Protein AF-A0A9E0RRP6-F1 (afdb_monomer)

Radius of gyration: 37.72 Å; Cα contacts (8 Å, |Δi|>4): 36; chains: 1; bounding box: 63×40×100 Å

Foldseek 3Di:
DDDDPPPDDDDDPDPPPPVVPPDDDDDPVVVVVVVVCVVPPDPPPDPPPDPFFDWDFDADPVRHTDDTDGHDD

Mean predicted aligned error: 18.03 Å

Solvent-accessible surface area (backbone atoms only — not comparable to full-atom values): 5128 Å² total; per-residue (Å²): 135,88,79,78,69,89,80,64,78,80,79,77,78,77,74,76,84,71,75,73,71,86,64,90,76,80,60,68,65,62,55,50,50,56,51,49,52,63,68,68,49,69,77,73,73,73,78,75,76,70,82,65,53,49,78,41,78,40,59,48,102,84,66,49,78,72,51,78,42,74,40,84,116

Secondary structure (DSSP, 8-state):
-----TTSPPPPPPPP------PPPPPHHHHHHHHHHHHHSPPPPPP----PPEEEEEE-TTS-EEEEEEEP-

Structure (mmCIF, N/CA/C/O backbone):
data_AF-A0A9E0RRP6-F1
#
_entry.id   AF-A0A9E0RRP6-F1
#
loop_
_atom_site.group_PDB
_atom_site.id
_atom_site.type_symbol
_atom_site.label_atom_id
_atom_site.label_alt_id
_atom_site.label_comp_id
_atom_site.label_asym_id
_atom_site.label_entity_id
_atom_site.label_seq_id
_atom_site.pdbx_PDB_ins_code
_atom_site.Cartn_x
_atom_site.Cartn_y
_atom_site.Cartn_z
_atom_site.occupancy
_atom_site.B_iso_or_equiv
_atom_site.auth_seq_id
_atom_site.auth_comp_id
_atom_site.auth_asym_id
_atom_site.auth_atom_id
_atom_site.pdbx_PDB_model_num
ATOM 1 N N . MET A 1 1 ? -25.437 25.911 62.604 1.00 42.41 1 MET A N 1
ATOM 2 C CA . MET A 1 1 ? -25.166 24.459 62.569 1.00 42.41 1 MET A CA 1
ATOM 3 C C . MET A 1 1 ? -26.206 23.831 61.653 1.00 42.41 1 MET A C 1
ATOM 5 O O . MET A 1 1 ? -27.324 23.629 62.097 1.00 42.41 1 MET A O 1
ATOM 9 N N . SER A 1 2 ? -25.908 23.668 60.360 1.00 53.69 2 SER A N 1
ATOM 10 C CA . SER A 1 2 ? -26.861 23.080 59.402 1.00 53.69 2 SER A CA 1
ATOM 11 C C . SER A 1 2 ? -26.657 21.567 59.396 1.00 53.69 2 SER A C 1
ATOM 13 O O . SER A 1 2 ? -25.648 21.080 58.886 1.00 53.69 2 SER A O 1
ATOM 15 N N . GLY A 1 3 ? -27.551 20.848 60.076 1.00 59.47 3 GLY A N 1
ATOM 16 C CA . GLY A 1 3 ? -27.553 19.391 60.126 1.00 59.47 3 GLY A CA 1
ATOM 17 C C . GLY A 1 3 ? -28.056 18.848 58.799 1.00 59.47 3 GLY A C 1
ATOM 18 O O . GLY A 1 3 ? -29.178 19.129 58.398 1.00 59.47 3 GLY A O 1
ATOM 19 N N . ARG A 1 4 ? -27.212 18.102 58.092 1.00 66.06 4 ARG A N 1
ATOM 20 C CA . ARG A 1 4 ? -27.628 17.372 56.898 1.00 66.06 4 ARG A CA 1
ATOM 21 C C . ARG A 1 4 ? -28.421 16.155 57.373 1.00 66.06 4 ARG A C 1
ATOM 23 O O . ARG A 1 4 ? -27.844 15.283 58.017 1.00 66.06 4 ARG A O 1
ATOM 30 N N . ASP A 1 5 ? -29.724 16.129 57.106 1.00 65.31 5 ASP A N 1
ATOM 31 C CA . ASP A 1 5 ? -30.603 15.014 57.461 1.00 65.31 5 ASP A CA 1
ATOM 32 C C . ASP A 1 5 ? -30.056 13.690 56.904 1.00 65.31 5 ASP A C 1
ATOM 34 O O . ASP A 1 5 ? -29.938 13.498 55.692 1.00 65.31 5 ASP A O 1
ATOM 38 N N . ALA A 1 6 ? -29.714 12.761 57.799 1.00 64.25 6 ALA A N 1
ATOM 39 C CA . ALA A 1 6 ? -29.063 11.488 57.473 1.00 64.25 6 ALA A CA 1
ATOM 40 C C . ALA A 1 6 ? -29.980 10.467 56.763 1.00 64.25 6 ALA A C 1
ATOM 42 O O . ALA A 1 6 ? -29.547 9.358 56.468 1.00 64.25 6 ALA A O 1
ATOM 43 N N . SER A 1 7 ? -31.244 10.819 56.498 1.00 64.38 7 SER A N 1
ATOM 44 C CA . SER A 1 7 ? -32.223 9.956 55.812 1.00 64.38 7 SER A CA 1
ATOM 45 C C . SER A 1 7 ? -32.448 10.305 54.339 1.00 64.38 7 SER A C 1
ATOM 47 O O . SER A 1 7 ? -33.236 9.636 53.673 1.00 64.38 7 SER A O 1
ATOM 49 N N . ALA A 1 8 ? -31.778 11.326 53.799 1.00 71.25 8 ALA A N 1
ATOM 50 C CA . ALA A 1 8 ? -31.879 11.613 52.373 1.00 71.25 8 ALA A CA 1
ATOM 51 C C . ALA A 1 8 ? -31.120 10.540 51.560 1.00 71.25 8 ALA A C 1
ATOM 53 O O . ALA A 1 8 ? -29.936 10.311 51.827 1.00 71.25 8 ALA A O 1
ATOM 54 N N . PRO A 1 9 ? -31.748 9.881 50.564 1.00 76.06 9 PRO A N 1
ATOM 55 C CA . PRO A 1 9 ? -31.037 8.943 49.706 1.00 76.06 9 PRO A CA 1
ATOM 56 C C . PRO A 1 9 ? -29.929 9.674 48.942 1.00 76.06 9 PRO A C 1
ATOM 58 O O . PRO A 1 9 ? -30.131 10.772 48.421 1.00 76.06 9 PRO A O 1
ATOM 61 N N . LEU A 1 10 ? -28.749 9.052 48.875 1.00 76.62 10 LEU A N 1
ATOM 62 C CA . LEU A 1 10 ? -27.636 9.541 48.066 1.00 76.62 10 LEU A CA 1
ATOM 63 C C . LEU A 1 10 ? -28.109 9.684 46.613 1.00 76.62 10 LEU A C 1
ATOM 65 O O . LEU A 1 10 ? -28.657 8.740 46.040 1.00 76.62 10 LEU A O 1
ATOM 69 N N . ALA A 1 11 ? -27.911 10.868 46.027 1.00 74.19 11 ALA A N 1
ATOM 70 C CA . ALA A 1 11 ? -28.198 11.095 44.618 1.00 74.19 11 ALA A CA 1
ATOM 71 C C . ALA A 1 11 ? -27.421 10.064 43.788 1.00 74.19 11 ALA A C 1
ATOM 73 O O . ALA A 1 11 ? -26.206 9.922 43.948 1.00 74.19 11 ALA A O 1
ATOM 74 N N . LYS A 1 12 ? -28.130 9.307 42.944 1.00 75.19 12 LYS A N 1
ATOM 75 C CA . LYS A 1 12 ? -27.497 8.325 42.060 1.00 75.19 12 LYS A CA 1
ATOM 76 C C . LYS A 1 12 ? -26.537 9.084 41.138 1.00 75.19 12 LYS A C 1
ATOM 78 O O . LYS A 1 12 ? -26.966 10.084 40.562 1.00 75.19 12 LYS A O 1
ATOM 83 N N . PRO A 1 13 ? -25.268 8.661 41.010 1.00 77.69 13 PRO A N 1
ATOM 84 C CA . PRO A 1 13 ? -24.377 9.287 40.050 1.00 77.69 13 PRO A CA 1
ATOM 85 C C . PRO A 1 13 ? -24.963 9.079 38.653 1.00 77.69 13 PRO A C 1
ATOM 87 O O . PRO A 1 13 ? -25.316 7.954 38.291 1.00 77.69 13 PRO A O 1
ATOM 90 N N . GLU A 1 14 ? -25.094 10.171 37.900 1.00 70.56 14 GLU A N 1
ATOM 91 C CA . GLU A 1 14 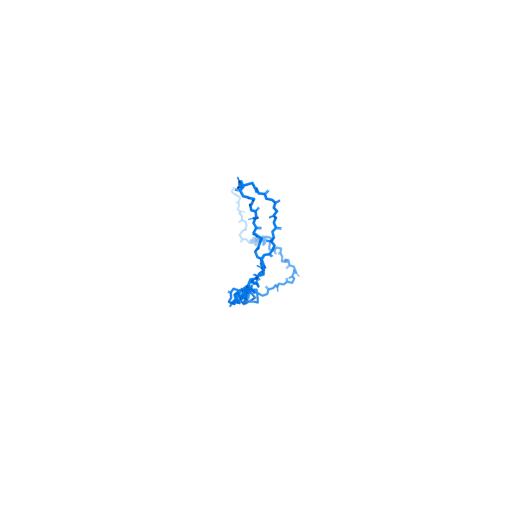? -25.401 10.109 36.474 1.00 70.56 14 GLU A CA 1
ATOM 92 C C . GLU A 1 14 ? -24.383 9.172 35.811 1.00 70.56 14 GLU A C 1
ATOM 94 O O . GLU A 1 14 ? -23.174 9.346 36.017 1.00 70.56 14 GLU A O 1
ATOM 99 N N . PRO A 1 15 ? -24.832 8.140 35.077 1.00 74.12 15 PRO A N 1
ATOM 100 C CA . PRO A 1 15 ? -23.911 7.258 34.387 1.00 74.12 15 PRO A CA 1
ATOM 101 C C . PRO A 1 15 ? -23.100 8.107 33.408 1.00 74.12 15 PRO A C 1
ATOM 103 O O . PRO A 1 15 ? -23.675 8.829 32.594 1.00 74.12 15 PRO A O 1
ATOM 106 N N . TRP A 1 16 ? -21.765 8.024 33.484 1.00 71.44 16 TRP A N 1
ATOM 107 C CA . TRP A 1 16 ? -20.878 8.598 32.467 1.00 71.44 16 TRP A CA 1
ATOM 108 C C . TRP A 1 16 ? -21.445 8.192 31.122 1.00 71.44 16 TRP A C 1
ATOM 110 O O . TRP A 1 16 ? -21.644 6.993 30.946 1.00 71.44 16 TRP A O 1
ATOM 120 N N . HIS A 1 17 ? -21.777 9.172 30.276 1.00 66.12 17 HIS A N 1
ATOM 121 C CA . HIS A 1 17 ? -22.512 9.035 29.019 1.00 66.12 17 HI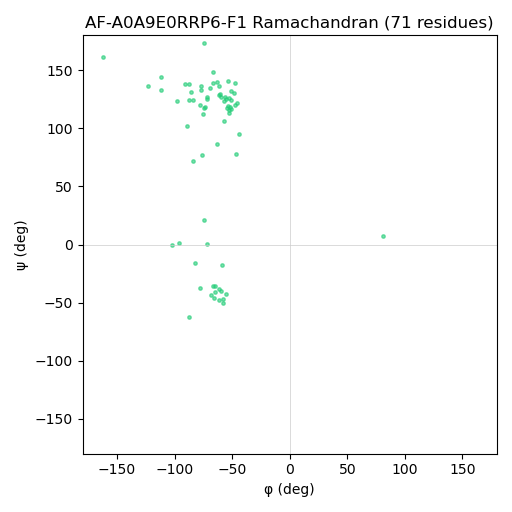S A CA 1
ATOM 122 C C . HIS A 1 17 ? -21.971 7.888 28.158 1.00 66.12 17 HIS A C 1
ATOM 124 O O . HIS A 1 17 ? -21.234 8.084 27.194 1.00 66.12 17 HIS A O 1
ATOM 130 N N . LEU A 1 18 ? -22.335 6.660 28.511 1.00 67.31 18 LEU A N 1
ATOM 131 C CA . LEU A 1 18 ? -22.084 5.468 27.744 1.00 67.31 18 LEU A CA 1
ATOM 132 C C . LEU A 1 18 ? -23.242 5.453 26.772 1.00 67.31 18 LEU A C 1
ATOM 134 O O . LEU A 1 18 ? -24.207 4.710 26.946 1.00 67.31 18 LEU A O 1
ATOM 138 N N . GLU A 1 19 ? -23.159 6.385 25.821 1.00 66.12 19 GLU A N 1
ATOM 139 C CA . GLU A 1 19 ? -23.907 6.394 24.577 1.00 66.12 19 GLU A CA 1
ATOM 140 C C . GLU A 1 19 ? -23.840 4.965 24.054 1.00 66.12 19 GLU A C 1
ATOM 142 O O . GLU A 1 19 ? -22.840 4.508 23.493 1.00 66.12 19 GLU A O 1
ATOM 147 N N . LYS A 1 20 ? -24.881 4.195 24.373 1.00 65.88 20 LYS A N 1
ATOM 148 C CA . LYS A 1 20 ? -25.013 2.809 23.967 1.00 65.88 20 LYS A CA 1
ATOM 149 C C . LYS A 1 20 ? -25.401 2.887 22.508 1.00 65.88 20 LYS A C 1
ATOM 151 O O . LYS A 1 20 ? -26.573 2.743 22.176 1.00 65.88 20 LYS A O 1
ATOM 156 N N . SER A 1 21 ? -24.416 3.172 21.658 1.00 66.19 21 SER A N 1
ATOM 157 C CA . SER A 1 21 ? -24.587 3.161 20.219 1.00 66.19 21 SER A CA 1
ATOM 158 C C . SER A 1 21 ? -25.175 1.798 19.872 1.00 66.19 21 SER A C 1
ATOM 160 O O . SER A 1 21 ? -24.577 0.744 20.111 1.00 66.19 21 SER A O 1
ATOM 162 N N . SER A 1 22 ? -26.416 1.806 19.395 1.00 68.56 22 SER A N 1
ATOM 163 C CA . SER A 1 22 ? -27.168 0.611 19.005 1.00 68.56 22 SER A CA 1
ATOM 164 C C . SER A 1 22 ? -26.669 0.036 17.676 1.00 68.56 22 SER A C 1
ATOM 166 O O . SER A 1 22 ? -27.396 -0.683 16.998 1.00 68.56 22 SER A O 1
ATOM 168 N N . GLY A 1 23 ? -25.433 0.368 17.299 1.00 77.00 23 GLY A N 1
ATOM 169 C CA . GLY A 1 23 ? -24.807 -0.081 16.075 1.00 77.00 23 GLY A CA 1
ATOM 170 C C . GLY A 1 23 ? -24.562 -1.582 16.098 1.00 77.00 23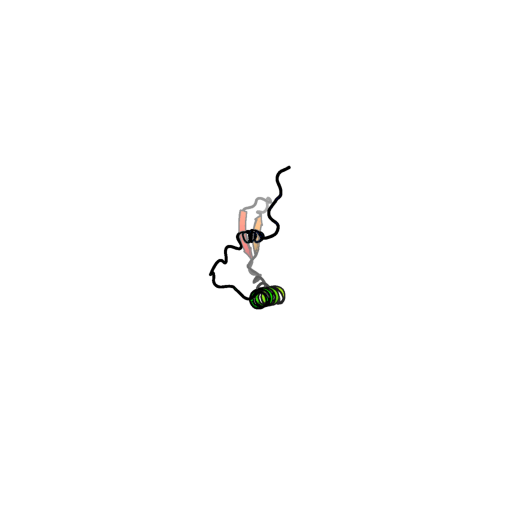 GLY A C 1
ATOM 171 O O . GLY A 1 23 ? -24.306 -2.187 17.143 1.00 77.00 23 GLY A O 1
ATOM 172 N N . GLU A 1 24 ? -24.623 -2.166 14.911 1.00 82.94 24 GLU A N 1
ATOM 173 C CA . GLU A 1 24 ? -24.167 -3.522 14.659 1.00 82.94 24 GLU A CA 1
ATOM 174 C C . GLU A 1 24 ? -22.686 -3.635 15.055 1.00 82.94 24 GLU A C 1
ATOM 176 O O . GLU A 1 24 ? -21.843 -2.849 14.619 1.00 82.94 24 GLU A O 1
ATOM 181 N N . ARG A 1 25 ? -22.373 -4.570 15.959 1.00 83.31 25 ARG A N 1
ATOM 182 C CA . ARG A 1 25 ? -21.014 -4.778 16.470 1.00 83.31 25 ARG A CA 1
ATOM 183 C C . ARG A 1 25 ? -20.372 -5.925 15.715 1.00 83.31 25 ARG A C 1
ATOM 185 O O . ARG A 1 25 ? -20.875 -7.041 15.756 1.00 83.31 25 ARG A O 1
ATOM 192 N N . THR A 1 26 ? -19.228 -5.667 15.101 1.00 88.00 26 THR A N 1
ATOM 193 C CA . THR A 1 26 ? -18.395 -6.726 14.531 1.00 88.00 26 THR A CA 1
ATOM 194 C C . THR A 1 26 ? -17.636 -7.434 15.649 1.00 88.00 26 THR A C 1
ATOM 196 O O . THR A 1 26 ? -17.055 -6.782 16.523 1.00 88.00 26 THR A O 1
ATOM 199 N N . TYR A 1 27 ? -17.641 -8.767 15.644 1.00 93.12 27 TYR A N 1
ATOM 200 C CA . TYR A 1 27 ? -16.890 -9.538 16.625 1.00 93.12 27 TYR A CA 1
ATOM 201 C C . TYR A 1 27 ? -15.388 -9.378 16.378 1.00 93.12 27 TYR A C 1
ATOM 203 O O . TYR A 1 27 ? -14.909 -9.447 15.248 1.00 93.12 27 TYR A O 1
ATOM 211 N N . VAL A 1 28 ? -14.633 -9.140 17.452 1.00 93.19 28 VAL A N 1
ATOM 212 C CA . VAL A 1 28 ? -13.199 -8.832 17.355 1.00 93.19 28 VAL A CA 1
ATOM 213 C C . VAL A 1 28 ? -12.431 -9.989 16.723 1.00 93.19 28 VAL A C 1
ATOM 215 O O . VAL A 1 28 ? -11.538 -9.746 15.913 1.00 93.19 28 VAL A O 1
ATOM 218 N N . ASN A 1 29 ? -12.795 -11.236 17.036 1.00 95.12 29 ASN A N 1
ATOM 219 C CA . ASN A 1 29 ? -12.070 -12.386 16.504 1.00 95.12 29 ASN A CA 1
ATOM 220 C C . ASN A 1 29 ? -12.230 -12.513 14.989 1.00 95.12 29 ASN A C 1
ATOM 222 O O . ASN A 1 29 ? -11.249 -12.840 14.338 1.00 95.12 29 ASN A O 1
ATOM 226 N N . ASP A 1 30 ? -13.392 -12.177 14.424 1.00 91.38 30 ASP A N 1
ATOM 227 C CA . ASP A 1 30 ? -13.625 -12.255 12.975 1.00 91.38 30 ASP A CA 1
ATOM 228 C C . ASP A 1 30 ? -12.719 -11.266 12.221 1.00 91.38 30 ASP A C 1
ATOM 230 O O . ASP A 1 30 ? -12.121 -11.581 11.186 1.00 91.38 30 ASP A O 1
ATOM 234 N N . VAL A 1 31 ? -12.554 -10.057 12.776 1.00 94.25 31 VAL A N 1
ATOM 235 C CA . VAL A 1 31 ? -11.643 -9.036 12.234 1.00 94.25 31 VAL A CA 1
ATOM 236 C C . VAL A 1 31 ? -10.196 -9.506 12.336 1.00 94.25 31 VAL A C 1
ATOM 238 O O . VAL A 1 31 ? -9.435 -9.388 11.373 1.00 94.25 31 VAL A O 1
ATOM 241 N N . VAL A 1 32 ? -9.813 -10.046 13.495 1.00 94.44 32 VAL A N 1
ATOM 242 C CA . VAL A 1 32 ? -8.463 -10.571 13.728 1.00 94.44 32 VAL A CA 1
ATOM 243 C C . VAL A 1 32 ? -8.168 -11.715 12.763 1.00 94.44 32 VAL A C 1
ATOM 245 O O . VAL A 1 32 ? -7.141 -11.676 12.094 1.00 94.44 32 VAL A O 1
ATOM 248 N N . GLU A 1 33 ? -9.077 -12.673 12.613 1.00 92.38 33 GLU A N 1
ATOM 249 C CA . GLU A 1 33 ? -8.932 -13.806 11.701 1.00 92.38 33 GLU A CA 1
ATOM 250 C C . GLU A 1 33 ? -8.738 -13.340 10.253 1.00 92.38 33 GLU A C 1
ATOM 252 O O . GLU A 1 33 ? -7.793 -13.762 9.585 1.00 92.38 33 GLU A O 1
ATOM 257 N N . THR A 1 34 ? -9.557 -12.394 9.793 1.00 91.50 34 THR A N 1
ATOM 258 C CA . THR A 1 34 ? -9.435 -11.809 8.448 1.00 91.50 34 THR A CA 1
ATOM 259 C C . THR A 1 34 ? -8.064 -11.145 8.241 1.00 91.50 34 THR A C 1
ATOM 261 O O . THR A 1 34 ? -7.444 -11.265 7.177 1.00 91.50 34 THR A O 1
ATOM 264 N N . LEU A 1 35 ? -7.550 -10.448 9.261 1.00 91.25 35 LEU A N 1
ATOM 265 C CA . LEU A 1 35 ? -6.227 -9.825 9.215 1.00 91.25 35 LEU A CA 1
ATOM 266 C C . LEU A 1 35 ? -5.102 -10.865 9.206 1.00 91.25 35 LEU A C 1
ATOM 268 O O . LEU A 1 35 ? -4.159 -10.714 8.428 1.00 91.25 35 LEU A O 1
ATOM 272 N N . GLU A 1 36 ? -5.194 -11.905 10.035 1.00 90.00 36 GLU A N 1
ATOM 273 C CA . GLU A 1 36 ? -4.242 -13.018 10.053 1.00 90.00 36 GLU A CA 1
ATOM 274 C C . GLU A 1 36 ? -4.180 -13.694 8.682 1.00 90.00 36 GLU A C 1
ATOM 276 O O . GLU A 1 36 ? -3.096 -13.820 8.113 1.00 90.00 36 GLU A O 1
ATOM 281 N N . GLN A 1 37 ? -5.327 -14.055 8.102 1.00 89.12 37 GLN A N 1
ATOM 282 C CA . GLN A 1 37 ? -5.402 -14.681 6.779 1.00 89.12 37 GLN A CA 1
ATOM 283 C C . GLN A 1 37 ? -4.706 -13.831 5.709 1.00 89.12 37 GLN A C 1
ATOM 285 O O . GLN A 1 37 ? -3.928 -14.355 4.910 1.00 89.12 37 GLN A O 1
ATOM 290 N N . ARG A 1 38 ? -4.903 -12.505 5.734 1.00 84.81 38 ARG A N 1
ATOM 291 C CA . ARG A 1 38 ? -4.230 -11.578 4.813 1.00 84.81 38 ARG A CA 1
ATOM 292 C C . ARG A 1 38 ? -2.713 -11.538 5.006 1.00 84.81 38 ARG A C 1
ATOM 294 O O . ARG A 1 38 ? -1.990 -11.359 4.030 1.00 84.81 38 ARG A O 1
ATOM 301 N N . ARG A 1 39 ? -2.223 -11.667 6.242 1.00 83.69 39 ARG A N 1
ATOM 302 C CA . ARG A 1 39 ? -0.780 -11.657 6.543 1.00 83.69 39 ARG A CA 1
ATOM 303 C C . ARG A 1 39 ? -0.102 -12.987 6.219 1.00 83.69 39 ARG A C 1
ATOM 305 O O . ARG A 1 39 ? 1.035 -12.978 5.759 1.00 83.69 39 ARG A O 1
ATOM 312 N N . HIS A 1 40 ? -0.785 -14.109 6.453 1.00 81.19 40 HIS A N 1
ATOM 313 C CA . HIS A 1 40 ? -0.269 -15.458 6.178 1.00 81.19 40 HIS A CA 1
ATOM 314 C C . HIS A 1 40 ? -0.441 -15.881 4.721 1.00 81.19 40 HIS A C 1
ATOM 316 O O . HIS A 1 40 ? 0.213 -16.829 4.275 1.00 81.19 40 HIS A O 1
ATOM 322 N N . ALA A 1 41 ? -1.289 -15.187 3.958 1.00 77.75 41 ALA A N 1
ATOM 323 C CA . ALA A 1 41 ? -1.347 -15.335 2.516 1.00 77.75 41 ALA A CA 1
ATOM 324 C C . ALA A 1 41 ? 0.043 -15.039 1.938 1.00 77.75 41 ALA A C 1
ATOM 326 O O . ALA A 1 41 ? 0.505 -13.898 1.902 1.00 77.75 41 ALA A O 1
ATOM 327 N N . LYS A 1 42 ? 0.731 -16.103 1.506 1.00 71.12 42 LYS A N 1
ATOM 328 C CA . LYS A 1 42 ? 2.013 -15.995 0.809 1.00 71.12 42 LYS A CA 1
ATOM 329 C C . LYS A 1 42 ? 1.822 -14.998 -0.332 1.00 71.12 42 LYS A C 1
ATOM 331 O O . LYS A 1 42 ? 0.845 -15.155 -1.071 1.00 71.12 42 LYS A O 1
ATOM 336 N N . PRO A 1 43 ? 2.718 -14.010 -0.509 1.00 70.31 43 PRO A N 1
ATOM 337 C CA . PRO A 1 43 ? 2.642 -13.153 -1.677 1.00 70.31 43 PRO A CA 1
ATOM 338 C C . PRO A 1 43 ? 2.629 -14.076 -2.890 1.00 70.31 43 PRO A C 1
ATOM 340 O O . PRO A 1 43 ? 3.544 -14.889 -3.068 1.00 70.31 43 PRO A O 1
ATOM 343 N N . VAL A 1 44 ? 1.547 -14.013 -3.671 1.00 70.12 44 VAL A N 1
ATOM 344 C CA . VAL A 1 44 ? 1.487 -14.677 -4.970 1.00 70.12 44 VAL A CA 1
ATOM 345 C C . VAL A 1 44 ? 2.749 -14.222 -5.677 1.00 70.12 44 VAL A C 1
ATOM 347 O O . VAL A 1 44 ? 2.958 -13.015 -5.824 1.00 70.12 44 VAL A O 1
ATOM 350 N N . LYS A 1 45 ? 3.644 -15.171 -5.987 1.00 68.75 45 LYS A N 1
ATOM 351 C CA . LYS A 1 45 ? 4.906 -14.855 -6.656 1.00 68.75 45 LYS A CA 1
ATOM 352 C C . LYS A 1 45 ? 4.547 -13.947 -7.819 1.00 68.75 45 LYS A C 1
ATOM 354 O O . LYS A 1 45 ? 3.724 -14.341 -8.647 1.00 68.75 45 LYS A O 1
ATOM 359 N N . ALA A 1 46 ? 5.101 -12.733 -7.821 1.00 71.06 46 ALA A N 1
ATOM 360 C CA . ALA A 1 46 ? 4.879 -11.808 -8.917 1.00 71.06 46 ALA A CA 1
ATOM 361 C C . ALA A 1 46 ? 5.138 -12.591 -10.210 1.00 71.06 46 ALA A C 1
ATOM 363 O O . ALA A 1 46 ? 6.144 -13.316 -10.260 1.00 71.06 46 ALA A O 1
ATOM 364 N N . PRO A 1 47 ? 4.223 -12.543 -11.196 1.00 71.62 47 PRO A N 1
ATOM 365 C CA . PRO A 1 47 ? 4.418 -13.275 -12.433 1.00 71.62 47 PRO A CA 1
ATOM 366 C C . PRO A 1 47 ? 5.806 -12.915 -12.944 1.00 71.62 47 PRO A C 1
ATOM 368 O O . PRO A 1 47 ? 6.144 -11.732 -13.042 1.00 71.62 47 PRO A O 1
ATOM 371 N N . THR A 1 48 ? 6.641 -13.933 -13.167 1.00 70.88 48 THR A N 1
ATOM 372 C CA . THR A 1 48 ? 7.991 -13.727 -13.685 1.00 70.88 48 THR A CA 1
ATOM 373 C C . THR A 1 48 ? 7.835 -12.897 -14.942 1.00 70.88 48 THR A C 1
ATOM 375 O O . THR A 1 48 ? 7.161 -13.346 -15.873 1.00 70.88 48 THR A O 1
ATOM 378 N N . ALA A 1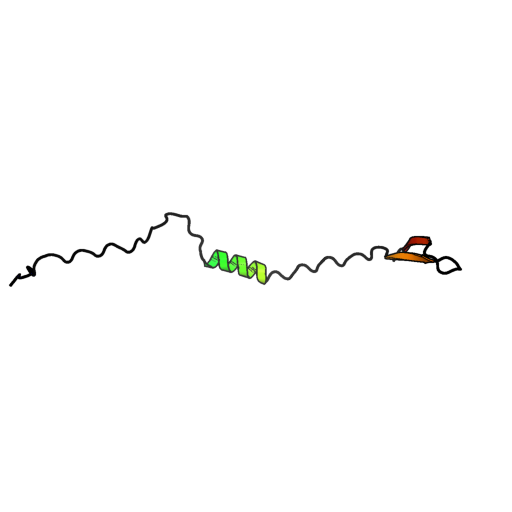 49 ? 8.364 -11.670 -14.938 1.00 72.75 49 ALA A N 1
ATOM 379 C CA . ALA A 1 49 ? 8.255 -10.798 -16.091 1.00 72.75 49 ALA A CA 1
ATOM 380 C C . ALA A 1 49 ? 8.742 -11.596 -17.302 1.00 72.75 49 ALA A C 1
ATOM 382 O O . ALA A 1 49 ? 9.877 -12.083 -17.305 1.00 72.75 49 ALA A O 1
ATOM 383 N N . SER A 1 50 ? 7.861 -11.803 -18.287 1.00 71.12 50 SER A N 1
ATOM 384 C CA . SER A 1 50 ? 8.274 -12.425 -19.538 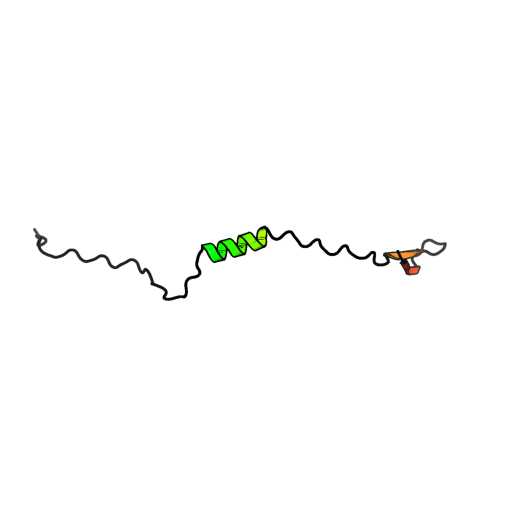1.00 71.12 50 SER A CA 1
ATOM 385 C C . SER A 1 50 ? 9.461 -11.622 -20.059 1.00 71.12 50 SER A C 1
ATOM 387 O O . SER A 1 50 ? 9.498 -10.396 -19.895 1.00 71.12 50 SER A O 1
ATOM 389 N N . LYS A 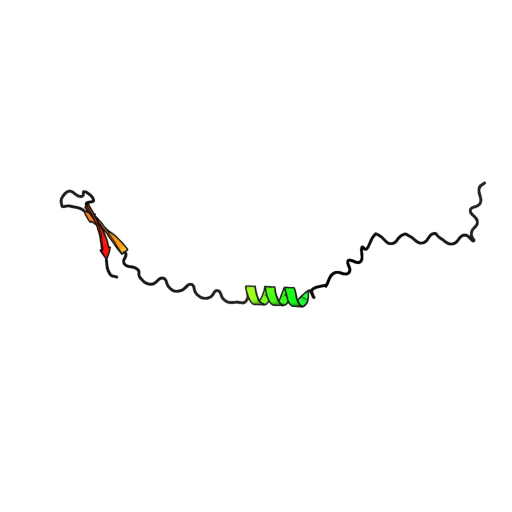1 51 ? 10.471 -12.301 -20.613 1.00 70.06 51 LYS A N 1
ATOM 390 C CA . LYS A 1 51 ? 11.617 -11.631 -21.233 1.00 70.06 51 LYS A CA 1
ATOM 391 C C . LYS A 1 51 ? 11.090 -10.833 -22.423 1.00 70.06 51 LYS A C 1
ATOM 393 O O . LYS A 1 51 ? 11.003 -11.338 -23.533 1.00 70.06 51 LYS A O 1
ATOM 398 N N . LYS A 1 52 ? 10.644 -9.604 -22.170 1.00 72.25 52 LYS A N 1
ATOM 399 C CA . LYS A 1 52 ? 10.281 -8.663 -23.220 1.00 72.25 52 LYS A CA 1
ATOM 400 C C . LYS A 1 52 ? 11.572 -8.323 -23.944 1.00 72.25 52 LYS A C 1
ATOM 402 O O . LYS A 1 52 ? 12.606 -8.137 -23.294 1.00 72.25 52 LYS A O 1
ATOM 407 N N . GLY A 1 53 ? 11.499 -8.239 -25.270 1.00 78.38 53 GLY A N 1
ATOM 408 C CA . GLY A 1 53 ? 12.625 -7.787 -26.073 1.00 78.38 53 GLY A CA 1
ATOM 409 C 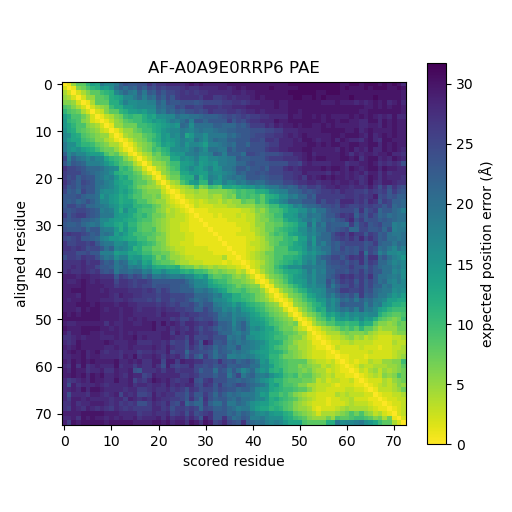C . GLY A 1 53 ? 13.222 -6.513 -25.477 1.00 78.38 53 GLY A C 1
ATOM 410 O O . GLY A 1 53 ? 12.501 -5.644 -24.985 1.00 78.38 53 GLY A O 1
ATOM 411 N N . ARG A 1 54 ? 14.550 -6.413 -25.450 1.00 83.00 54 ARG A N 1
ATOM 412 C CA . ARG A 1 54 ? 15.241 -5.225 -24.931 1.00 83.00 54 ARG A CA 1
ATOM 413 C C . ARG A 1 54 ? 15.407 -4.218 -26.062 1.00 83.00 54 ARG A C 1
ATOM 415 O O . ARG A 1 54 ? 15.755 -4.599 -27.178 1.00 83.00 54 ARG A O 1
ATOM 422 N N . LYS A 1 55 ? 15.177 -2.932 -25.785 1.00 89.00 55 LYS A N 1
ATOM 423 C CA . LYS A 1 55 ? 15.551 -1.866 -26.722 1.00 89.00 55 LYS A CA 1
ATOM 424 C C . LYS A 1 55 ? 17.072 -1.738 -26.722 1.00 89.00 55 LYS A C 1
ATOM 426 O O . LYS A 1 55 ? 17.667 -1.552 -25.663 1.00 89.00 55 LYS A O 1
ATOM 431 N N . LYS A 1 56 ? 17.687 -1.824 -27.895 1.00 88.12 56 LYS A N 1
ATOM 432 C CA . LYS A 1 56 ? 19.106 -1.537 -28.116 1.00 88.12 56 LYS A CA 1
ATOM 433 C C . LYS A 1 56 ? 19.226 -0.276 -28.963 1.00 88.12 56 LYS A C 1
ATOM 435 O O . LYS A 1 56 ? 18.504 -0.141 -29.951 1.00 88.12 56 LYS A O 1
ATOM 440 N N . LEU A 1 57 ? 20.100 0.638 -28.554 1.00 91.38 57 LEU A N 1
ATOM 441 C CA . LEU A 1 57 ? 20.451 1.815 -29.341 1.00 91.38 57 LEU A CA 1
ATOM 442 C C . LEU A 1 57 ? 21.543 1.411 -30.329 1.00 91.38 57 LEU A C 1
ATOM 444 O O . LEU A 1 57 ? 22.553 0.840 -29.919 1.00 91.38 57 LEU A O 1
ATOM 448 N N . ILE A 1 58 ? 21.304 1.639 -31.617 1.00 91.19 58 ILE A N 1
ATOM 449 C CA . ILE A 1 58 ? 22.300 1.409 -32.665 1.00 91.19 58 ILE A CA 1
ATOM 450 C C . ILE A 1 58 ? 23.091 2.694 -32.870 1.00 91.19 58 ILE A C 1
ATOM 452 O O . ILE A 1 58 ? 22.501 3.776 -32.902 1.00 91.19 58 ILE A O 1
ATOM 456 N N . TYR A 1 59 ? 24.400 2.541 -33.036 1.00 94.25 59 TYR A N 1
ATOM 457 C CA . TYR A 1 59 ? 25.330 3.616 -33.342 1.00 94.25 59 TYR A CA 1
ATOM 458 C C . TYR A 1 59 ? 25.868 3.444 -34.763 1.00 94.25 59 TYR A C 1
ATOM 460 O O . TYR A 1 59 ? 26.033 2.307 -35.208 1.00 94.25 59 TYR A O 1
ATOM 468 N N . ASP A 1 60 ? 26.088 4.556 -35.458 1.00 91.38 60 ASP A N 1
ATOM 469 C CA . ASP A 1 60 ? 26.771 4.583 -36.757 1.00 91.38 60 ASP A CA 1
ATOM 470 C C . ASP A 1 60 ? 28.290 4.368 -36.599 1.00 91.38 60 ASP A C 1
ATOM 472 O O . ASP A 1 60 ? 28.806 4.387 -35.477 1.00 91.38 60 ASP A O 1
ATOM 476 N N . ASP A 1 61 ? 29.023 4.233 -37.707 1.00 92.00 61 ASP A N 1
ATOM 477 C CA . ASP A 1 61 ? 30.486 4.053 -37.743 1.00 92.00 61 ASP A CA 1
ATOM 478 C C . ASP A 1 61 ? 31.257 5.209 -37.064 1.00 92.00 61 ASP A C 1
ATOM 480 O O . ASP A 1 61 ? 32.414 5.054 -36.668 1.00 92.00 61 ASP A O 1
ATOM 484 N N . PHE A 1 62 ? 30.593 6.352 -36.863 1.00 83.69 62 PHE A N 1
ATOM 485 C CA . PHE A 1 62 ? 31.098 7.523 -36.136 1.00 83.69 62 PHE A CA 1
ATOM 486 C C . PHE A 1 62 ? 30.660 7.596 -34.661 1.00 83.69 62 PHE A C 1
ATOM 488 O O . PHE A 1 62 ? 31.006 8.544 -33.958 1.00 83.69 62 PHE A O 1
ATOM 495 N N . GLY A 1 63 ? 29.905 6.615 -34.159 1.00 87.50 63 GLY A N 1
ATOM 496 C CA . GLY A 1 63 ? 29.438 6.570 -32.769 1.00 87.50 63 GLY A CA 1
ATOM 497 C C . GLY A 1 63 ? 28.206 7.433 -32.475 1.00 87.50 63 GLY A C 1
ATOM 498 O O . GLY A 1 63 ? 27.809 7.555 -31.315 1.00 87.50 63 GLY A O 1
ATOM 499 N N . GLU A 1 64 ? 27.574 8.016 -33.494 1.00 92.69 64 GLU A N 1
ATOM 500 C CA . GLU A 1 64 ? 26.332 8.773 -33.337 1.00 92.69 64 GLU A CA 1
ATOM 501 C C . GLU A 1 64 ? 25.126 7.830 -33.177 1.00 92.69 64 GLU A C 1
ATOM 503 O O . GLU A 1 64 ? 25.024 6.828 -33.890 1.00 92.69 64 GLU A O 1
ATOM 508 N N . PRO A 1 65 ? 24.196 8.103 -32.242 1.00 93.69 65 PRO A N 1
ATOM 509 C CA . PRO A 1 65 ? 23.032 7.252 -32.032 1.00 93.69 65 PRO A CA 1
ATOM 510 C C . PRO A 1 65 ? 22.014 7.415 -33.169 1.00 93.69 65 PRO A C 1
ATOM 512 O O . PRO A 1 65 ? 21.431 8.482 -33.343 1.00 93.69 65 PRO A O 1
ATOM 515 N N . LEU A 1 66 ? 21.740 6.332 -33.898 1.00 92.19 66 LEU A N 1
ATOM 516 C CA . LEU A 1 66 ? 20.811 6.335 -35.031 1.00 92.19 66 LEU A CA 1
ATOM 517 C C . LEU A 1 66 ? 19.366 6.071 -34.595 1.00 92.19 66 LEU A C 1
ATOM 519 O O . LEU A 1 66 ? 18.474 6.891 -34.804 1.00 92.19 66 LEU A O 1
ATOM 523 N N . ARG A 1 67 ? 19.098 4.888 -34.023 1.00 88.25 67 ARG A N 1
ATOM 524 C CA . ARG A 1 67 ? 17.730 4.463 -33.671 1.00 88.25 67 ARG A CA 1
ATOM 525 C C . ARG A 1 67 ? 17.679 3.322 -32.665 1.00 88.25 67 ARG A C 1
ATOM 527 O O . ARG A 1 67 ? 18.623 2.549 -32.511 1.00 88.25 67 ARG A O 1
ATOM 534 N N . TRP A 1 68 ? 16.510 3.177 -32.047 1.00 91.25 68 TRP A N 1
ATOM 535 C CA . TRP A 1 68 ? 16.181 2.060 -31.168 1.00 91.25 68 TRP A CA 1
ATOM 536 C C . TRP A 1 68 ? 15.649 0.866 -31.958 1.00 91.25 68 TRP A C 1
ATOM 538 O O . TRP A 1 68 ? 14.726 1.003 -32.762 1.00 91.25 68 TRP A O 1
ATOM 548 N N . VAL A 1 69 ? 16.189 -0.318 -31.680 1.00 89.56 69 VAL A 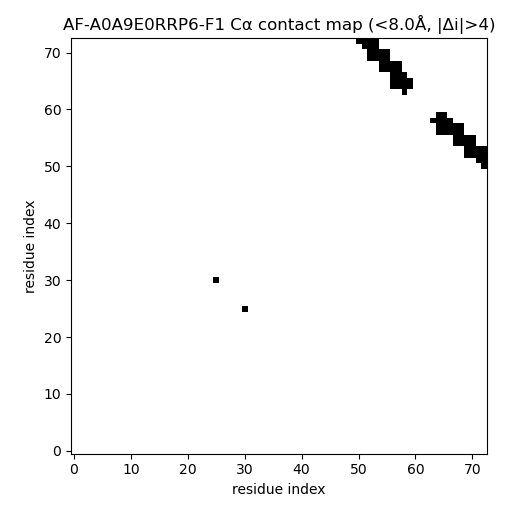N 1
ATOM 549 C CA . VAL A 1 69 ? 15.702 -1.593 -32.220 1.00 89.56 69 VAL A CA 1
ATOM 550 C C . VAL A 1 69 ? 15.365 -2.529 -31.072 1.00 89.56 69 VAL A C 1
ATOM 552 O O . VAL A 1 69 ? 16.106 -2.626 -30.095 1.00 89.56 69 VAL A O 1
ATOM 555 N N . TRP A 1 70 ? 14.230 -3.212 -31.173 1.00 88.12 70 TRP A N 1
ATOM 556 C CA . TRP A 1 70 ? 13.873 -4.274 -30.241 1.00 88.12 70 TRP A CA 1
ATOM 557 C C . TRP A 1 70 ? 14.652 -5.539 -30.601 1.00 88.12 70 TRP A C 1
ATOM 559 O O . TRP A 1 70 ? 14.515 -6.043 -31.712 1.00 88.12 70 TRP A O 1
ATOM 569 N N . SER A 1 71 ? 15.476 -6.048 -29.684 1.00 79.88 71 SER A N 1
ATOM 570 C CA . SER A 1 71 ? 16.089 -7.369 -29.842 1.00 79.88 71 SER A CA 1
ATOM 571 C C . SER A 1 71 ? 15.155 -8.427 -29.274 1.00 79.88 71 SER A C 1
ATOM 573 O O . SER A 1 71 ? 14.818 -8.343 -28.086 1.00 79.88 71 SER A O 1
ATOM 575 N N . ASP A 1 72 ? 14.786 -9.415 -30.083 1.00 79.19 72 ASP A N 1
ATOM 576 C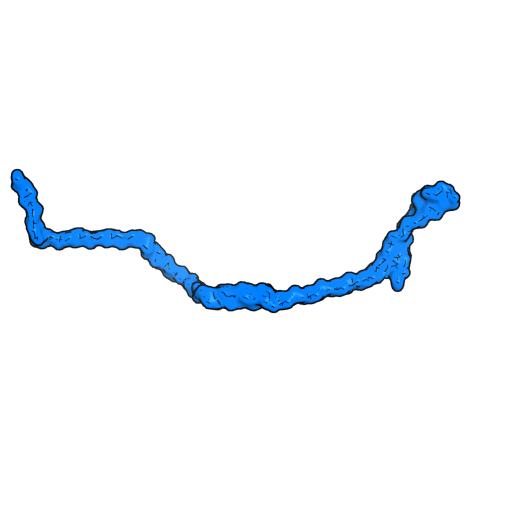 CA . ASP A 1 72 ? 14.129 -10.613 -29.568 1.00 79.19 72 ASP A CA 1
ATOM 577 C C . ASP A 1 72 ? 15.092 -11.344 -28.611 1.00 79.19 72 ASP A C 1
ATOM 579 O O . ASP A 1 72 ? 16.314 -11.284 -28.802 1.00 79.19 72 ASP A O 1
ATOM 583 N N . SER A 1 73 ? 14.571 -11.867 -27.499 1.00 59.88 73 SER A N 1
ATOM 584 C CA . SER A 1 73 ? 15.382 -12.393 -26.377 1.00 59.88 73 SER A CA 1
ATOM 585 C C . SER A 1 73 ? 15.581 -13.896 -26.414 1.00 59.88 73 SER A C 1
ATOM 587 O O . SER A 1 73 ? 14.701 -14.594 -26.949 1.00 59.88 73 SER A O 1
#

Sequence (73 aa):
MSGRDASAPLAKPEPWHLEKSSGERTYVNDVVETLEQRRHAKPVKAPTASKKGRKKLIYDDFGEPLRWVWSDS

pLDDT: mean 78.93, std 11.56, range [42.41, 95.12]